Protein AF-A0A7D5ZP77-F1 (afdb_monomer_lite)

Radius of gyration: 15.84 Å; chains: 1; bounding box: 44×39×39 Å

pLDDT: mean 91.23, std 12.77, range [37.16, 98.38]

Secondary structure (DSSP, 8-state):
-------PPPEEEE-S-HHHHHHHHHHH-TTHHHHHHHHHHT--TT-EEEEETTTTEEEEEE-HHHHHT-GGGTGGGHHHHHHHHHHHHHHHHHTT--HHHHTT--SHHHHHHHHHTTSS--

Foldseek 3Di:
DDDDPPPFPKDWAFAAQVLLVLLQCLLPHHPVLVVLCCVQQVADPPWDWDADPVVRGITTIHGPCSAAVRVSCVHPCNNVCRHVSSVVSSVVVVVPDDPVSLVSRDDPSNVVSCCVVVNDPD

Sequence (122 aa):
MSELPKEATPHDLPLCPNRLVVAVDAVRGSGFALELLREHLRLRASAKLVFSEYADCYFLQLDDVDRYQNSRVGMLDAMSTMPFRSSEIFRQEISTWTPADIARVVDADGLKALAELGLVSP

Organism: Pseudomonas putida (NCBI:txid30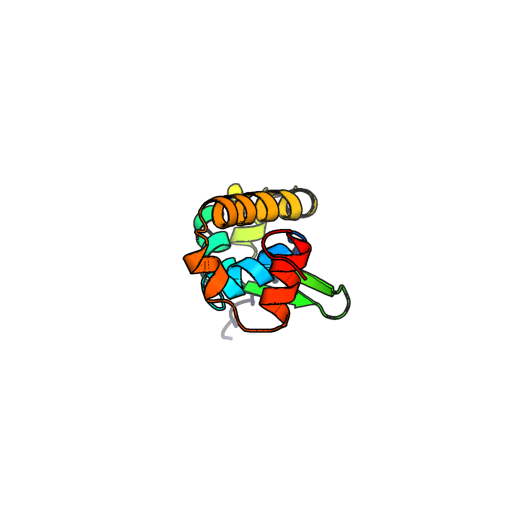3)

Structure (mmCIF, N/CA/C/O backbone):
data_AF-A0A7D5ZP77-F1
#
_entry.id   AF-A0A7D5ZP77-F1
#
loop_
_atom_site.group_PDB
_atom_site.id
_atom_site.type_symbol
_atom_site.label_atom_id
_atom_site.label_alt_id
_atom_site.label_comp_id
_atom_site.label_asym_id
_atom_site.label_entity_id
_atom_site.label_seq_id
_atom_site.pdbx_PDB_ins_code
_atom_site.Cartn_x
_atom_site.Cartn_y
_atom_site.Cartn_z
_atom_site.occupancy
_atom_site.B_iso_or_equiv
_atom_site.auth_seq_id
_atom_site.auth_comp_id
_atom_site.auth_asym_id
_atom_site.auth_atom_id
_atom_site.pdbx_PDB_model_num
ATOM 1 N N . MET A 1 1 ? 27.317 -29.359 -16.823 1.00 37.16 1 MET A N 1
ATOM 2 C CA . MET A 1 1 ? 27.308 -28.232 -15.872 1.00 37.16 1 MET A CA 1
ATOM 3 C C . MET A 1 1 ? 25.887 -27.712 -15.849 1.00 37.16 1 MET A C 1
ATOM 5 O O . MET A 1 1 ? 25.461 -27.172 -16.857 1.00 37.16 1 MET A O 1
ATOM 9 N N . SER A 1 2 ? 25.125 -28.000 -14.791 1.00 40.69 2 SER A N 1
ATOM 10 C CA . SER A 1 2 ? 23.798 -27.402 -14.625 1.00 40.69 2 SER A CA 1
ATOM 11 C C . SER A 1 2 ? 23.995 -25.920 -14.352 1.00 40.69 2 SER A C 1
ATOM 13 O O . SER A 1 2 ? 24.583 -25.563 -13.333 1.00 40.69 2 SER A O 1
ATOM 15 N N . GLU A 1 3 ? 23.553 -25.073 -15.274 1.00 43.94 3 GLU A N 1
ATOM 16 C CA . GLU A 1 3 ? 23.360 -23.658 -14.990 1.00 43.94 3 GLU A CA 1
ATOM 17 C C . GLU A 1 3 ? 22.296 -23.575 -13.893 1.00 43.94 3 GLU A C 1
ATOM 19 O O . GLU A 1 3 ? 21.131 -23.916 -14.103 1.00 43.94 3 GLU A O 1
ATOM 24 N N . LEU A 1 4 ? 22.720 -23.211 -12.682 1.00 45.00 4 LEU A N 1
ATOM 25 C CA . LEU A 1 4 ? 21.796 -22.782 -11.641 1.00 45.00 4 LEU A CA 1
ATOM 26 C C . LEU A 1 4 ? 20.984 -21.615 -12.222 1.00 45.00 4 LEU A C 1
ATOM 28 O O . LEU A 1 4 ? 21.578 -20.755 -12.883 1.00 45.00 4 LEU A O 1
ATOM 32 N N . PRO A 1 5 ? 19.654 -21.571 -12.027 1.00 46.94 5 PRO A N 1
ATOM 33 C CA . PRO A 1 5 ? 18.870 -20.438 -12.486 1.00 46.94 5 PRO A CA 1
ATOM 34 C C . PRO A 1 5 ? 19.475 -19.179 -11.867 1.00 46.94 5 PRO A C 1
ATOM 36 O O . PRO A 1 5 ? 19.596 -19.093 -10.647 1.00 46.94 5 PRO A O 1
ATOM 39 N N . LYS A 1 6 ? 19.909 -18.236 -12.714 1.00 50.53 6 LYS A N 1
ATOM 40 C CA . LYS A 1 6 ? 20.282 -16.886 -12.282 1.00 50.53 6 LYS A CA 1
ATOM 41 C C . LYS A 1 6 ? 19.119 -16.379 -11.436 1.00 50.53 6 LYS A C 1
ATOM 43 O O . LYS A 1 6 ? 18.040 -16.150 -11.984 1.00 50.53 6 LYS A O 1
ATOM 48 N N . GLU A 1 7 ? 19.311 -16.259 -10.125 1.00 52.62 7 GLU A N 1
ATOM 49 C CA . GLU A 1 7 ? 18.380 -15.509 -9.291 1.00 52.62 7 GLU A CA 1
ATOM 50 C C . GLU A 1 7 ? 18.262 -14.129 -9.937 1.00 52.62 7 GLU A C 1
ATOM 52 O O . GLU A 1 7 ? 19.260 -13.421 -10.103 1.00 52.62 7 GLU A O 1
ATOM 57 N N . ALA A 1 8 ? 17.063 -13.811 -10.433 1.00 58.44 8 ALA A N 1
ATOM 58 C CA . ALA A 1 8 ? 16.784 -12.505 -11.005 1.00 58.44 8 ALA A CA 1
ATOM 59 C C . ALA A 1 8 ? 17.188 -11.460 -9.965 1.00 58.44 8 ALA A C 1
ATOM 61 O O . ALA A 1 8 ? 16.855 -11.611 -8.788 1.00 58.44 8 ALA A O 1
ATOM 62 N N . THR A 1 9 ? 17.954 -10.450 -10.377 1.00 70.38 9 THR A N 1
ATOM 63 C CA . THR A 1 9 ? 18.434 -9.435 -9.436 1.00 70.38 9 THR A CA 1
ATOM 64 C C . THR A 1 9 ? 17.210 -8.720 -8.859 1.00 70.38 9 THR A C 1
ATOM 66 O O . THR A 1 9 ? 16.422 -8.188 -9.639 1.00 70.38 9 THR A O 1
ATOM 69 N N . PRO A 1 10 ? 16.985 -8.755 -7.534 1.00 83.31 10 PRO A N 1
ATOM 70 C CA . PRO A 1 10 ? 15.845 -8.077 -6.942 1.00 83.31 10 PRO A CA 1
ATOM 71 C C . PRO A 1 10 ? 16.038 -6.561 -7.032 1.00 83.31 10 PRO A C 1
ATOM 73 O O . PRO A 1 10 ? 17.111 -6.046 -6.715 1.00 83.31 10 PRO A O 1
ATOM 76 N N . HIS A 1 11 ? 14.993 -5.851 -7.451 1.00 91.50 11 HIS A N 1
ATOM 77 C CA . HIS A 1 11 ? 14.982 -4.393 -7.556 1.00 91.50 11 HIS A CA 1
ATOM 78 C C . HIS A 1 11 ? 14.018 -3.801 -6.548 1.00 91.50 11 HIS A C 1
ATOM 80 O O . HIS A 1 11 ? 12.812 -4.041 -6.630 1.00 91.50 11 HIS A O 1
ATOM 86 N N . ASP A 1 12 ? 14.549 -2.988 -5.645 1.00 94.00 12 ASP A N 1
ATOM 87 C CA . ASP A 1 12 ? 13.762 -2.352 -4.599 1.00 94.00 12 ASP A CA 1
ATOM 88 C C . ASP A 1 12 ? 13.210 -1.011 -5.091 1.00 94.00 12 ASP A C 1
ATOM 90 O O . ASP A 1 12 ? 13.953 -0.111 -5.492 1.00 94.00 12 ASP A O 1
ATOM 94 N N . LEU A 1 13 ? 11.886 -0.873 -5.059 1.00 94.81 13 LEU A N 1
ATOM 95 C CA . LEU A 1 13 ? 11.193 0.382 -5.325 1.00 94.81 13 LEU A CA 1
ATOM 96 C C . LEU A 1 13 ? 10.666 0.970 -4.014 1.00 94.81 13 LEU A C 1
ATOM 98 O O . LEU A 1 13 ? 9.986 0.256 -3.272 1.00 94.81 13 LEU A O 1
ATOM 102 N N . PRO A 1 14 ? 10.930 2.255 -3.721 1.00 94.88 14 PRO A N 1
ATOM 103 C CA . PRO A 1 14 ? 10.401 2.881 -2.519 1.00 94.88 14 PRO A CA 1
ATOM 104 C C . PRO A 1 14 ? 8.873 2.948 -2.588 1.00 94.88 14 PRO A C 1
ATOM 106 O O . PRO A 1 14 ? 8.294 3.243 -3.640 1.00 94.88 14 PRO A O 1
ATOM 109 N N . LEU A 1 15 ? 8.220 2.693 -1.459 1.00 96.38 15 LEU A N 1
ATOM 110 C CA . LEU A 1 15 ? 6.775 2.835 -1.319 1.00 96.38 15 LEU A CA 1
ATOM 111 C C . LEU A 1 15 ? 6.403 4.130 -0.594 1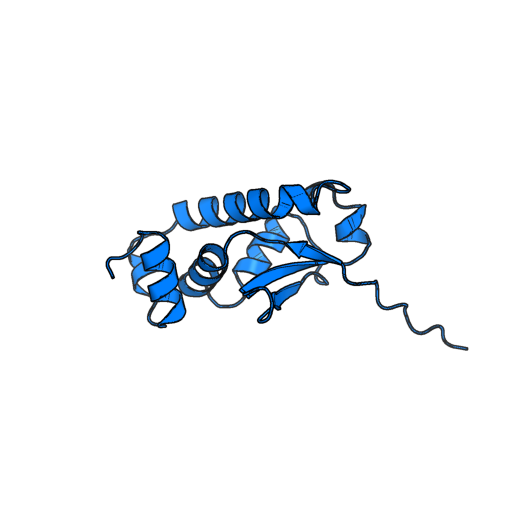.00 96.38 15 LEU A C 1
ATOM 113 O O . LEU A 1 15 ? 7.239 4.950 -0.214 1.00 96.38 15 LEU A O 1
ATOM 117 N N . CYS A 1 16 ? 5.099 4.335 -0.460 1.00 94.81 16 CYS A N 1
ATOM 118 C CA . CYS A 1 16 ? 4.512 5.373 0.364 1.00 94.81 16 CYS A CA 1
ATOM 119 C C . CYS A 1 16 ? 4.898 5.232 1.855 1.00 94.81 16 CYS A C 1
ATOM 121 O O . CYS A 1 16 ? 5.387 4.180 2.270 1.00 94.81 16 CYS A O 1
ATOM 123 N N . PRO A 1 17 ? 4.610 6.245 2.698 1.00 95.06 17 PRO A N 1
ATOM 124 C CA . PRO A 1 17 ? 4.872 6.171 4.135 1.00 95.06 17 PRO A CA 1
ATOM 125 C C . PRO A 1 17 ? 4.280 4.921 4.803 1.00 95.06 17 PRO A C 1
ATOM 127 O O . PRO A 1 17 ? 3.135 4.551 4.525 1.00 95.06 17 PRO A O 1
ATOM 130 N N . ASN A 1 18 ? 5.029 4.335 5.743 1.00 95.88 18 ASN A N 1
ATOM 131 C CA . ASN A 1 18 ? 4.725 3.039 6.369 1.00 95.88 18 ASN A CA 1
ATOM 132 C C . ASN A 1 18 ? 3.321 2.946 6.947 1.00 95.88 18 ASN A C 1
ATOM 134 O O . ASN A 1 18 ? 2.683 1.911 6.805 1.00 95.88 18 ASN A O 1
ATOM 138 N N . ARG A 1 19 ? 2.813 4.029 7.545 1.00 96.12 19 ARG A N 1
ATOM 139 C CA . ARG A 1 19 ? 1.476 4.059 8.152 1.00 96.12 19 ARG A CA 1
ATOM 140 C C . ARG A 1 19 ? 0.359 3.610 7.210 1.00 96.12 19 ARG A C 1
ATOM 142 O O . ARG A 1 19 ? -0.609 3.032 7.677 1.00 96.12 19 ARG A O 1
ATOM 149 N N . LEU A 1 20 ? 0.484 3.836 5.898 1.00 97.75 20 LEU A N 1
ATOM 150 C CA . LEU A 1 20 ? -0.509 3.355 4.931 1.00 97.75 20 LEU A CA 1
ATOM 151 C C . LEU A 1 20 ? -0.446 1.831 4.785 1.00 97.75 20 LEU A C 1
ATOM 153 O O . LEU A 1 20 ? -1.480 1.177 4.830 1.00 97.75 20 LEU A O 1
ATOM 157 N N . VAL A 1 21 ? 0.761 1.277 4.666 1.00 97.62 21 VAL A N 1
ATOM 158 C CA . VAL A 1 21 ? 0.997 -0.171 4.578 1.00 97.62 21 VAL A CA 1
ATOM 159 C C . VAL A 1 21 ? 0.541 -0.865 5.865 1.00 97.62 21 VAL A C 1
ATOM 161 O O . VAL A 1 21 ? -0.243 -1.807 5.813 1.00 97.62 21 VAL A O 1
ATOM 164 N N . VAL A 1 22 ? 0.979 -0.352 7.019 1.00 97.50 22 VAL A N 1
ATOM 165 C CA . VAL A 1 22 ? 0.670 -0.906 8.345 1.00 97.50 22 VAL A CA 1
ATOM 166 C C . VAL A 1 22 ? -0.828 -0.848 8.633 1.00 97.50 22 VAL A C 1
ATOM 168 O O . VAL A 1 22 ? -1.393 -1.847 9.061 1.00 97.50 22 VAL A O 1
ATOM 171 N N . ALA A 1 23 ? -1.496 0.278 8.359 1.00 97.50 23 ALA A N 1
ATOM 172 C CA . ALA A 1 23 ? -2.938 0.379 8.574 1.00 97.50 23 ALA A CA 1
ATOM 173 C C . ALA A 1 23 ? -3.718 -0.615 7.701 1.00 97.50 23 ALA A C 1
ATOM 175 O O . ALA A 1 23 ? -4.679 -1.218 8.172 1.00 97.50 23 ALA A O 1
ATOM 176 N N . VAL A 1 24 ? -3.313 -0.791 6.438 1.00 97.94 24 VAL A N 1
ATOM 177 C CA . VAL A 1 24 ? -3.975 -1.724 5.517 1.00 97.94 24 VAL A CA 1
ATOM 178 C C . VAL A 1 24 ? -3.841 -3.164 6.000 1.00 97.94 24 VAL A C 1
ATOM 180 O O . VAL A 1 24 ? -4.853 -3.860 6.093 1.00 97.94 24 VAL A O 1
ATOM 183 N N . ASP A 1 25 ? -2.635 -3.587 6.373 1.00 97.50 25 ASP A N 1
ATOM 184 C CA . ASP A 1 25 ? -2.412 -4.927 6.922 1.00 97.50 25 ASP A CA 1
ATOM 185 C C . ASP A 1 25 ? -3.133 -5.129 8.263 1.00 97.50 25 ASP A C 1
ATOM 187 O O . ASP A 1 25 ? -3.678 -6.203 8.512 1.00 97.50 25 ASP A O 1
ATOM 191 N N . ALA A 1 26 ? -3.208 -4.103 9.112 1.00 97.38 26 ALA A N 1
ATOM 192 C CA . ALA A 1 26 ? -3.923 -4.191 10.381 1.00 97.38 26 ALA A CA 1
ATOM 193 C C . ALA A 1 26 ? -5.437 -4.391 10.182 1.00 97.38 26 ALA A C 1
ATOM 195 O O . ALA A 1 26 ? -6.047 -5.229 10.845 1.00 97.38 26 ALA A O 1
ATOM 196 N N . VAL A 1 27 ? -6.054 -3.654 9.250 1.00 97.69 27 VAL A N 1
ATOM 197 C CA . VAL A 1 27 ? -7.509 -3.712 9.015 1.00 97.69 27 VAL A CA 1
ATOM 198 C C . VAL A 1 27 ? -7.924 -4.938 8.199 1.00 97.69 27 VAL A C 1
ATOM 200 O O . VAL A 1 27 ? -8.975 -5.530 8.464 1.00 97.69 27 VAL A O 1
ATOM 203 N N . ARG A 1 28 ? -7.140 -5.322 7.185 1.00 97.31 28 ARG A N 1
ATOM 204 C CA . ARG A 1 28 ? -7.502 -6.400 6.244 1.00 97.31 28 ARG A CA 1
ATOM 205 C C . ARG A 1 28 ? -6.837 -7.739 6.536 1.00 97.31 28 ARG A C 1
ATOM 207 O O . ARG A 1 28 ? -7.326 -8.763 6.064 1.00 97.31 28 ARG A O 1
ATOM 214 N N . GLY A 1 29 ? -5.789 -7.743 7.348 1.00 96.25 29 GLY A N 1
ATOM 215 C CA . GLY A 1 29 ? -4.990 -8.918 7.662 1.00 96.25 29 GLY A CA 1
ATOM 216 C C . GLY A 1 29 ? -3.582 -8.826 7.079 1.00 96.25 29 GLY A C 1
ATOM 217 O O . GLY A 1 29 ? -3.338 -8.183 6.059 1.00 96.25 29 GLY A O 1
ATOM 218 N N . SER A 1 30 ? -2.646 -9.495 7.752 1.00 95.06 30 SER A N 1
ATOM 219 C CA . SER A 1 30 ? -1.227 -9.479 7.394 1.00 95.06 30 SER A CA 1
ATOM 220 C C . SER A 1 30 ? -0.992 -9.931 5.950 1.00 95.06 30 SER A C 1
ATOM 222 O O . SER A 1 30 ? -1.496 -10.973 5.530 1.00 95.06 30 SER A O 1
ATOM 224 N N . GLY A 1 31 ? -0.196 -9.158 5.206 1.00 95.94 31 GLY A N 1
ATOM 225 C CA . GLY A 1 31 ? 0.158 -9.442 3.816 1.00 95.94 31 GLY A CA 1
ATOM 226 C C . GLY A 1 31 ? -0.822 -8.888 2.780 1.00 95.94 31 GLY A C 1
ATOM 227 O O . GLY A 1 31 ? -0.487 -8.877 1.591 1.00 95.94 31 GLY A O 1
ATOM 228 N N . PHE A 1 32 ? -1.981 -8.370 3.198 1.00 97.88 32 PHE A N 1
ATOM 229 C CA . PHE A 1 32 ? -2.977 -7.813 2.286 1.00 97.88 32 PHE A CA 1
ATOM 230 C C . PHE A 1 32 ? -2.429 -6.627 1.480 1.00 97.88 32 PHE A C 1
ATOM 232 O O . PHE A 1 32 ? -2.731 -6.487 0.297 1.00 97.88 32 PHE A O 1
ATOM 239 N N . ALA A 1 33 ? -1.558 -5.799 2.063 1.00 98.06 33 ALA A N 1
ATOM 240 C CA . ALA A 1 33 ? -0.926 -4.690 1.358 1.00 98.06 33 ALA A CA 1
ATOM 241 C C . ALA A 1 33 ? -0.137 -5.165 0.122 1.00 98.06 33 ALA A C 1
ATOM 243 O O . ALA A 1 33 ? -0.205 -4.539 -0.939 1.00 98.06 33 ALA A O 1
ATOM 244 N N . LEU A 1 34 ? 0.575 -6.295 0.220 1.00 98.31 34 LEU A N 1
ATOM 245 C CA . LEU A 1 34 ? 1.275 -6.887 -0.922 1.00 98.31 34 LEU A CA 1
ATOM 246 C C . LEU A 1 34 ? 0.295 -7.480 -1.941 1.00 98.31 34 LEU A C 1
ATOM 248 O O . LEU A 1 34 ? 0.521 -7.346 -3.144 1.00 98.31 34 LEU A O 1
ATOM 252 N N . GLU A 1 35 ? -0.776 -8.131 -1.489 1.00 98.25 35 GLU A N 1
ATOM 253 C CA . GLU A 1 35 ? -1.817 -8.672 -2.373 1.00 98.25 35 GLU A CA 1
ATOM 254 C C . GLU A 1 35 ? -2.481 -7.568 -3.198 1.00 98.25 35 GLU A C 1
ATOM 256 O O . GLU A 1 35 ? -2.578 -7.683 -4.422 1.00 98.25 35 GLU A O 1
ATOM 261 N N . LEU A 1 36 ? -2.820 -6.451 -2.557 1.00 97.94 36 LEU A N 1
ATOM 262 C CA . LEU A 1 36 ? -3.411 -5.293 -3.211 1.00 97.94 36 LEU A CA 1
ATOM 263 C C . LEU A 1 36 ? -2.460 -4.680 -4.252 1.00 97.94 36 LEU A C 1
ATOM 265 O O . LEU A 1 36 ? -2.862 -4.401 -5.386 1.00 97.94 36 LEU A O 1
ATOM 269 N N . LEU A 1 37 ? -1.173 -4.524 -3.913 1.00 98.06 37 LEU A N 1
ATOM 270 C CA . LEU A 1 37 ? -0.159 -4.069 -4.871 1.00 98.06 37 LEU A CA 1
ATOM 271 C C . LEU A 1 37 ? -0.024 -5.037 -6.053 1.00 98.06 37 LEU A C 1
ATOM 273 O O . LEU A 1 37 ? 0.029 -4.593 -7.202 1.00 98.06 37 LEU A O 1
ATOM 277 N N . ARG A 1 38 ? -0.004 -6.353 -5.798 1.00 97.94 38 ARG A N 1
ATOM 278 C CA . ARG A 1 38 ? 0.053 -7.381 -6.848 1.00 97.94 38 ARG A CA 1
ATOM 279 C C . ARG A 1 38 ? -1.142 -7.290 -7.785 1.00 97.94 38 ARG A C 1
ATOM 281 O O . ARG A 1 38 ? -0.954 -7.347 -9.000 1.00 97.94 38 ARG A O 1
ATOM 288 N N . GLU A 1 39 ? -2.345 -7.108 -7.255 1.00 97.44 39 GLU A N 1
ATOM 289 C CA .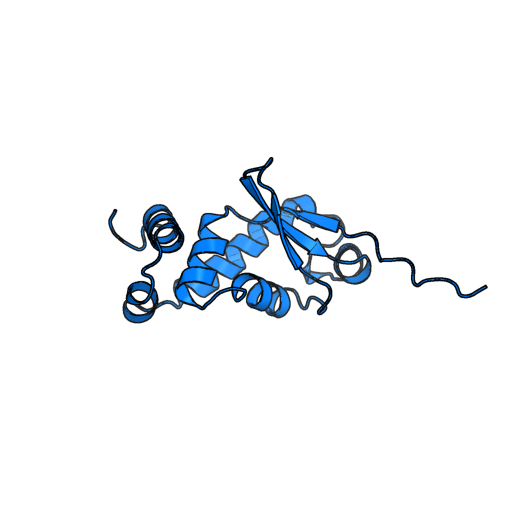 GLU A 1 39 ? -3.555 -6.998 -8.064 1.00 97.44 39 GLU A CA 1
ATOM 290 C C . GLU A 1 39 ? -3.541 -5.742 -8.946 1.00 97.44 39 GLU A C 1
ATOM 292 O O . GLU A 1 39 ? -3.684 -5.836 -10.173 1.00 97.44 39 GLU A O 1
ATOM 297 N N . HIS A 1 40 ? -3.314 -4.573 -8.344 1.00 97.06 40 HIS A N 1
ATOM 298 C CA . HIS A 1 40 ? -3.370 -3.291 -9.046 1.00 97.06 40 HIS A CA 1
ATOM 299 C C . HIS A 1 40 ? -2.249 -3.151 -10.081 1.00 97.06 40 HIS A C 1
ATOM 301 O O . HIS A 1 40 ? -2.490 -2.739 -11.225 1.00 97.06 40 HIS A O 1
ATOM 307 N N . LEU A 1 41 ? -1.028 -3.543 -9.714 1.00 96.50 41 LEU A N 1
ATOM 308 C CA . LEU A 1 41 ? 0.148 -3.433 -10.576 1.00 96.50 41 LEU A CA 1
ATOM 309 C C . LEU A 1 41 ? 0.346 -4.666 -11.473 1.00 96.50 41 LEU A C 1
ATOM 311 O O . LEU A 1 41 ? 1.225 -4.647 -12.328 1.00 96.50 41 LEU A O 1
ATOM 315 N N . ARG A 1 42 ? -0.500 -5.703 -11.350 1.00 96.62 42 ARG A N 1
ATOM 316 C CA . ARG A 1 42 ? -0.389 -6.987 -12.076 1.00 96.62 42 ARG A CA 1
ATOM 317 C C . ARG A 1 42 ? 0.986 -7.634 -11.907 1.00 96.62 42 ARG A C 1
ATOM 319 O O . ARG A 1 42 ? 1.571 -8.108 -12.877 1.00 96.62 42 ARG A O 1
ATOM 326 N N . LEU A 1 43 ? 1.489 -7.615 -10.678 1.00 96.38 43 LEU A N 1
ATOM 327 C CA . LEU A 1 43 ? 2.802 -8.165 -10.357 1.00 96.38 43 LEU A CA 1
ATOM 328 C C . LEU A 1 43 ? 2.761 -9.687 -10.340 1.00 96.38 43 LEU A C 1
ATOM 330 O O . LEU A 1 43 ? 1.732 -10.316 -10.071 1.00 96.38 43 LEU A O 1
ATOM 334 N N . ARG A 1 44 ? 3.921 -10.281 -10.570 1.00 94.69 44 ARG A N 1
ATOM 335 C CA . ARG A 1 44 ? 4.131 -11.719 -10.481 1.00 94.69 44 ARG A CA 1
ATOM 336 C C . ARG A 1 44 ? 4.235 -12.156 -9.020 1.00 94.69 44 ARG A C 1
ATOM 338 O O . ARG A 1 44 ? 4.467 -11.366 -8.104 1.00 94.69 44 ARG A O 1
ATOM 345 N N . ALA A 1 45 ? 4.110 -13.464 -8.800 1.00 94.56 45 ALA A N 1
ATOM 346 C CA . ALA A 1 45 ? 4.225 -14.068 -7.470 1.00 94.56 45 ALA A CA 1
ATOM 347 C C . ALA A 1 45 ? 5.607 -13.862 -6.813 1.00 94.56 45 ALA A C 1
ATOM 349 O O . ALA A 1 45 ? 5.732 -13.993 -5.599 1.00 94.56 45 ALA A O 1
ATOM 350 N N . SER A 1 46 ? 6.631 -13.529 -7.604 1.00 94.50 46 SER A N 1
ATOM 351 C CA . SER A 1 46 ? 7.986 -13.195 -7.151 1.00 94.50 46 SER A CA 1
ATOM 352 C C . SER A 1 46 ? 8.067 -11.873 -6.381 1.00 94.50 46 SER A C 1
ATOM 354 O O . SER A 1 46 ? 9.009 -11.709 -5.608 1.00 94.50 46 SER A O 1
ATOM 356 N N . ALA A 1 47 ? 7.104 -10.956 -6.548 1.00 96.44 47 ALA A N 1
ATOM 357 C CA . ALA A 1 47 ? 7.111 -9.661 -5.872 1.00 96.44 47 ALA A CA 1
ATOM 358 C C . ALA A 1 47 ? 7.021 -9.811 -4.347 1.00 96.44 47 ALA A C 1
ATOM 360 O O . ALA A 1 47 ? 6.219 -10.607 -3.851 1.00 96.44 47 ALA A O 1
ATOM 361 N N . LYS A 1 48 ? 7.801 -9.022 -3.604 1.00 97.06 48 LYS A N 1
ATOM 362 C CA . LYS A 1 48 ? 7.833 -9.038 -2.133 1.00 97.06 48 LYS A CA 1
ATOM 363 C C . LYS A 1 48 ? 7.711 -7.633 -1.565 1.00 97.06 48 LYS A C 1
ATOM 365 O O . LYS A 1 48 ? 8.134 -6.664 -2.186 1.00 97.06 48 LYS A O 1
ATOM 370 N N . LEU A 1 49 ? 7.175 -7.552 -0.355 1.00 96.81 49 LEU A N 1
ATOM 371 C CA . LEU A 1 49 ? 7.182 -6.348 0.460 1.00 96.81 49 LEU A CA 1
ATOM 372 C C . LEU A 1 49 ? 8.269 -6.513 1.527 1.00 96.81 49 LEU A C 1
ATOM 374 O O . LEU A 1 49 ? 8.236 -7.483 2.282 1.00 96.81 49 LEU A O 1
ATOM 378 N N . VAL A 1 50 ? 9.251 -5.614 1.549 1.00 95.81 50 VAL A N 1
ATOM 379 C CA . VAL A 1 50 ? 10.429 -5.714 2.423 1.00 95.81 50 VAL A CA 1
ATOM 380 C C . VAL A 1 50 ? 10.536 -4.451 3.263 1.00 95.81 50 VAL A C 1
ATOM 382 O O . VAL A 1 50 ? 10.538 -3.350 2.721 1.00 95.81 50 VAL A O 1
ATOM 385 N N . PHE A 1 51 ? 10.625 -4.601 4.581 1.00 94.50 51 PHE A N 1
ATOM 386 C CA . PHE A 1 51 ? 10.893 -3.488 5.485 1.00 94.50 51 PHE A CA 1
ATOM 387 C C . PHE A 1 51 ? 12.401 -3.296 5.662 1.00 94.50 51 PHE A C 1
ATOM 389 O O . PHE A 1 51 ? 13.126 -4.264 5.894 1.00 94.50 51 PHE A O 1
ATOM 396 N N . SER A 1 52 ? 12.871 -2.054 5.570 1.00 92.31 52 SER A N 1
ATOM 397 C CA . SER A 1 52 ? 14.247 -1.678 5.890 1.00 92.31 52 SER A CA 1
ATOM 398 C C . SER A 1 52 ? 14.278 -0.925 7.213 1.00 92.31 52 SER A C 1
ATOM 400 O O . SER A 1 52 ? 13.854 0.227 7.270 1.00 92.31 52 SER A O 1
ATOM 402 N N . GLU A 1 53 ? 14.834 -1.543 8.258 1.00 91.00 53 GLU A N 1
ATOM 403 C CA . GLU A 1 53 ? 15.026 -0.888 9.563 1.00 91.00 53 GLU A CA 1
ATOM 404 C C . GLU A 1 53 ? 15.962 0.325 9.466 1.00 91.00 53 GLU A C 1
ATOM 406 O O . GLU A 1 53 ? 15.775 1.316 10.162 1.00 91.00 53 GLU A O 1
ATOM 411 N N . TYR A 1 54 ? 16.957 0.272 8.573 1.00 90.00 54 TYR A N 1
ATOM 412 C CA . TYR A 1 54 ? 17.912 1.365 8.381 1.00 90.00 54 TYR A CA 1
ATOM 413 C C . TYR A 1 54 ? 17.252 2.624 7.806 1.00 90.00 54 TYR A C 1
ATOM 415 O O . TYR A 1 54 ? 17.580 3.737 8.211 1.00 90.00 54 TYR A O 1
ATOM 423 N N . ALA A 1 55 ? 16.345 2.447 6.843 1.00 87.25 55 ALA A N 1
ATOM 424 C CA . ALA A 1 55 ? 15.644 3.551 6.192 1.00 87.25 55 ALA A CA 1
ATOM 425 C C . ALA A 1 55 ? 14.288 3.871 6.844 1.00 87.25 55 ALA A C 1
ATOM 427 O O . ALA A 1 55 ? 13.642 4.834 6.433 1.00 87.25 55 ALA A O 1
ATOM 428 N N . ASP A 1 56 ? 13.865 3.057 7.818 1.00 90.81 56 ASP A N 1
ATOM 429 C CA . ASP A 1 56 ? 12.528 3.050 8.412 1.00 90.81 56 ASP A CA 1
ATOM 430 C C . ASP A 1 56 ? 11.435 3.132 7.335 1.00 90.81 56 ASP A C 1
ATOM 432 O O . ASP A 1 56 ? 10.545 3.985 7.372 1.00 90.81 56 ASP A O 1
ATOM 436 N N . CYS A 1 57 ? 11.531 2.286 6.300 1.00 93.00 57 CYS A N 1
ATOM 437 C CA . CYS A 1 57 ? 10.544 2.273 5.225 1.00 93.00 57 CYS A CA 1
ATOM 438 C C . CYS A 1 57 ? 10.361 0.929 4.518 1.00 93.00 57 CYS A C 1
ATOM 440 O O . CYS A 1 57 ? 11.253 0.077 4.492 1.00 93.00 57 CYS A O 1
AT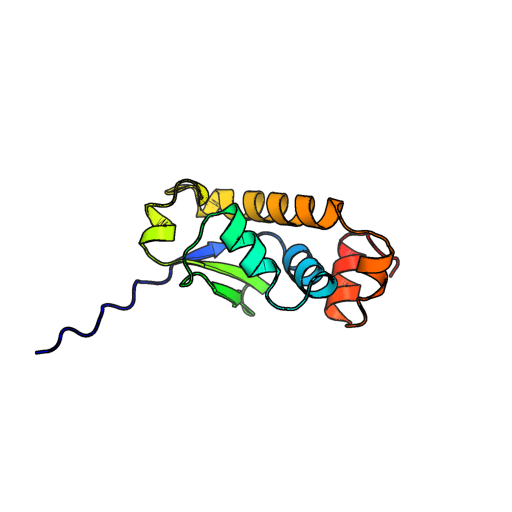OM 442 N N . TYR A 1 58 ? 9.175 0.749 3.932 1.00 95.94 58 TYR A N 1
ATOM 443 C CA . TYR A 1 58 ? 8.871 -0.390 3.072 1.00 95.94 58 TYR A CA 1
ATOM 444 C C . TYR A 1 58 ? 9.322 -0.169 1.623 1.00 95.94 58 TYR A C 1
ATOM 446 O O . TYR A 1 58 ? 9.115 0.893 1.030 1.00 95.94 58 TYR A O 1
ATOM 454 N N . PHE A 1 59 ? 9.851 -1.235 1.030 1.00 96.56 59 PHE A N 1
ATOM 455 C CA . PHE A 1 59 ? 10.177 -1.349 -0.384 1.00 96.56 59 PHE A CA 1
ATOM 456 C C . PHE A 1 59 ? 9.353 -2.456 -1.037 1.00 96.56 59 PHE A C 1
ATOM 458 O O . PHE A 1 59 ? 9.119 -3.518 -0.453 1.00 96.56 59 PHE A O 1
ATOM 465 N N . LEU A 1 60 ? 8.943 -2.216 -2.280 1.00 97.25 60 LEU A N 1
ATOM 466 C CA . LEU A 1 60 ? 8.420 -3.243 -3.168 1.00 97.25 60 LEU A CA 1
ATOM 467 C C . LEU A 1 60 ? 9.583 -3.825 -3.968 1.00 97.25 60 LEU A C 1
ATOM 469 O O . LEU A 1 60 ? 10.137 -3.155 -4.837 1.00 97.25 60 LEU A O 1
ATOM 473 N N . GLN A 1 61 ? 9.933 -5.068 -3.671 1.00 96.69 61 GLN A N 1
ATOM 474 C CA . GLN A 1 61 ? 11.003 -5.792 -4.337 1.00 96.69 61 GLN A CA 1
ATOM 475 C C . GLN A 1 61 ? 10.446 -6.578 -5.527 1.00 96.69 61 GLN A C 1
ATOM 477 O O . GLN A 1 61 ? 9.537 -7.398 -5.363 1.00 96.69 61 GLN A O 1
ATOM 482 N N . LEU A 1 62 ? 10.996 -6.333 -6.716 1.00 95.62 62 LEU A N 1
ATOM 483 C CA . LEU A 1 62 ? 10.535 -6.892 -7.990 1.00 95.62 62 LEU A CA 1
ATOM 484 C C . LEU A 1 62 ? 11.651 -7.639 -8.725 1.00 95.62 62 LEU A C 1
ATOM 486 O O . LEU A 1 62 ? 12.828 -7.327 -8.557 1.00 95.62 62 LEU A O 1
ATOM 490 N N . ASP A 1 63 ? 11.276 -8.592 -9.580 1.00 93.56 63 ASP A N 1
ATOM 491 C CA . ASP A 1 63 ? 12.200 -9.182 -10.555 1.00 93.56 63 ASP A CA 1
ATOM 492 C C . ASP A 1 63 ? 12.383 -8.279 -11.790 1.00 93.56 63 ASP A C 1
ATOM 494 O O . ASP A 1 63 ? 11.681 -7.280 -11.963 1.00 93.56 63 ASP A O 1
ATOM 498 N N . ASP A 1 64 ? 13.321 -8.634 -12.674 1.00 91.38 64 ASP A N 1
ATOM 499 C CA . ASP A 1 64 ? 13.622 -7.862 -13.889 1.00 91.38 64 ASP A CA 1
ATOM 500 C C . ASP A 1 64 ? 12.399 -7.658 -14.802 1.00 91.38 64 ASP A C 1
ATOM 502 O O . ASP A 1 64 ? 12.283 -6.632 -15.479 1.00 91.38 64 ASP A O 1
ATOM 506 N N . VAL A 1 65 ? 11.474 -8.624 -14.840 1.00 91.44 65 VAL A N 1
ATOM 507 C CA . VAL A 1 65 ? 10.296 -8.554 -15.712 1.00 91.44 65 VAL A CA 1
AT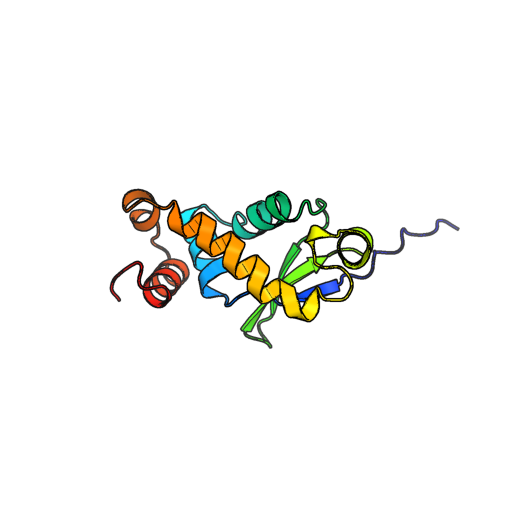OM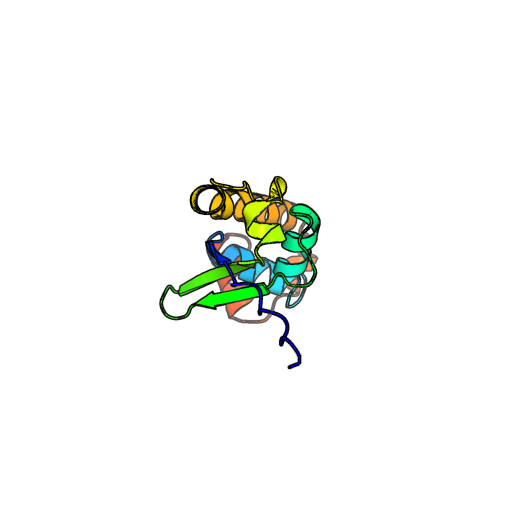 508 C C . VAL A 1 65 ? 9.328 -7.510 -15.174 1.00 91.44 65 VAL A C 1
ATOM 510 O O . VAL A 1 65 ? 8.943 -6.600 -15.911 1.00 91.44 65 VAL A O 1
ATOM 513 N N . ASP A 1 66 ? 8.986 -7.573 -13.889 1.00 93.56 66 ASP A N 1
ATOM 514 C CA . ASP A 1 66 ? 8.129 -6.557 -13.277 1.00 93.56 66 ASP A CA 1
ATOM 515 C C . ASP A 1 66 ? 8.813 -5.185 -13.203 1.00 93.56 66 ASP A C 1
ATOM 517 O O . ASP A 1 66 ? 8.165 -4.156 -13.389 1.00 93.56 66 ASP A O 1
ATOM 521 N N . ARG A 1 67 ? 10.134 -5.133 -13.006 1.00 93.25 67 ARG A N 1
ATOM 522 C CA . ARG A 1 67 ? 10.862 -3.864 -12.917 1.00 93.25 67 ARG A CA 1
ATOM 523 C C . ARG A 1 67 ? 10.929 -3.118 -14.248 1.00 93.25 67 ARG A C 1
ATOM 525 O O . ARG A 1 67 ? 10.796 -1.890 -14.249 1.00 93.25 67 ARG A O 1
ATOM 532 N N . TYR A 1 68 ? 11.191 -3.818 -15.351 1.00 90.50 68 TYR A N 1
ATOM 533 C CA . TYR A 1 68 ? 11.539 -3.176 -16.625 1.00 90.50 68 TYR A CA 1
ATOM 534 C C . TYR A 1 68 ? 10.509 -3.375 -17.738 1.00 90.50 68 TYR A C 1
ATOM 536 O O . TYR A 1 68 ? 10.498 -2.587 -18.682 1.00 90.50 68 TYR A O 1
ATOM 544 N N . GLN A 1 69 ? 9.640 -4.384 -17.643 1.00 90.44 69 GLN A N 1
ATOM 545 C CA . GLN A 1 69 ? 8.666 -4.705 -18.695 1.00 90.44 69 GLN A CA 1
ATOM 546 C C . GLN A 1 69 ? 7.218 -4.410 -18.282 1.00 90.44 69 GLN A C 1
ATOM 548 O O . GLN A 1 69 ? 6.349 -4.280 -19.144 1.00 90.44 69 GLN A O 1
ATOM 553 N N . ASN A 1 70 ? 6.937 -4.255 -16.984 1.00 92.12 70 ASN A N 1
ATOM 554 C CA . ASN A 1 70 ? 5.596 -3.940 -16.503 1.00 92.12 70 ASN A CA 1
ATOM 555 C C . ASN A 1 70 ? 5.322 -2.426 -16.548 1.00 92.12 70 ASN A C 1
ATOM 557 O O . ASN A 1 70 ? 5.800 -1.640 -15.726 1.00 92.12 70 ASN A O 1
ATOM 561 N N . SER A 1 71 ? 4.486 -2.004 -17.497 1.00 91.81 71 SER A N 1
ATOM 562 C CA . SER A 1 71 ? 4.095 -0.598 -17.661 1.00 91.81 71 SER A CA 1
ATOM 563 C C . SER A 1 71 ? 3.320 -0.030 -16.466 1.00 91.81 71 SER A C 1
ATOM 565 O O . SER A 1 71 ? 3.340 1.181 -16.236 1.00 91.81 71 SER A O 1
ATOM 567 N N . ARG A 1 72 ? 2.678 -0.878 -15.649 1.00 92.44 72 ARG A N 1
ATOM 568 C CA . ARG A 1 72 ? 1.952 -0.442 -14.444 1.00 92.44 72 ARG A CA 1
ATOM 569 C C . ARG A 1 72 ? 2.885 -0.040 -13.307 1.00 92.44 72 ARG A C 1
ATOM 571 O O . ARG A 1 72 ? 2.492 0.773 -12.474 1.00 92.44 72 ARG A O 1
ATOM 578 N N . VAL A 1 73 ? 4.117 -0.542 -13.313 1.00 91.06 73 VAL A N 1
ATOM 579 C CA . VAL A 1 73 ? 5.167 -0.185 -12.350 1.00 91.06 73 VAL A CA 1
ATOM 580 C C . VAL A 1 73 ? 5.821 1.165 -12.692 1.00 91.06 73 VAL A C 1
ATOM 582 O O . VAL A 1 73 ? 6.491 1.755 -11.853 1.00 91.06 73 VAL A O 1
ATOM 585 N N . GLY A 1 74 ? 5.573 1.710 -13.891 1.00 83.62 74 GLY A N 1
ATOM 586 C CA . GLY A 1 74 ? 6.126 2.996 -14.339 1.00 83.62 74 GLY A CA 1
ATOM 587 C C . GLY A 1 74 ? 7.450 2.883 -15.102 1.00 83.62 74 GLY A C 1
ATOM 588 O O . GLY A 1 74 ? 8.018 3.902 -15.478 1.00 83.62 74 GLY A O 1
ATOM 589 N N . MET A 1 75 ? 7.930 1.660 -15.370 1.00 84.12 75 MET A N 1
ATOM 590 C CA . MET A 1 75 ? 9.160 1.386 -16.129 1.00 84.12 75 MET A CA 1
ATOM 591 C C . MET A 1 75 ? 10.351 2.219 -15.618 1.00 84.12 75 MET A C 1
ATOM 593 O O . MET A 1 75 ? 10.762 2.056 -14.472 1.00 84.12 75 MET A O 1
ATOM 597 N N . LEU A 1 76 ? 10.932 3.111 -16.425 1.00 86.25 76 LEU A N 1
ATOM 598 C CA . LEU A 1 76 ? 12.116 3.889 -16.040 1.00 86.25 76 LEU A CA 1
ATOM 599 C C . LEU A 1 76 ? 11.845 4.838 -14.863 1.00 86.25 76 LEU A C 1
ATOM 601 O O . LEU A 1 76 ? 12.700 4.975 -13.989 1.00 86.25 76 LEU A O 1
ATOM 605 N N . ASP A 1 77 ? 10.631 5.382 -14.769 1.00 89.25 77 ASP A N 1
ATOM 606 C CA . ASP A 1 77 ? 10.249 6.365 -13.750 1.00 89.25 77 ASP A CA 1
ATOM 607 C C . ASP A 1 77 ? 9.781 5.726 -12.435 1.00 89.25 77 ASP A C 1
ATOM 609 O O . ASP A 1 77 ? 9.389 6.433 -11.500 1.00 89.25 77 ASP A O 1
ATOM 613 N N . ALA A 1 78 ? 9.817 4.392 -12.339 1.00 90.25 78 ALA A N 1
ATOM 614 C CA . ALA A 1 78 ? 9.292 3.632 -11.206 1.00 90.25 78 ALA A CA 1
ATOM 615 C C . ALA A 1 78 ? 9.823 4.132 -9.851 1.00 90.25 78 ALA A C 1
ATOM 617 O O . ALA A 1 78 ? 9.044 4.316 -8.922 1.00 90.25 78 ALA A O 1
ATOM 618 N N . MET A 1 79 ? 11.119 4.455 -9.753 1.00 91.50 79 MET A N 1
ATOM 619 C CA . MET A 1 79 ? 11.731 4.963 -8.512 1.00 91.50 79 MET A CA 1
ATOM 620 C C . MET A 1 79 ? 11.090 6.260 -8.006 1.00 91.50 79 MET A C 1
ATOM 622 O O . MET A 1 79 ? 10.973 6.462 -6.802 1.00 91.50 79 MET A O 1
ATOM 626 N N . SER A 1 80 ? 10.681 7.140 -8.922 1.00 92.00 80 SER A N 1
ATOM 627 C CA . SER A 1 80 ? 10.100 8.444 -8.582 1.00 92.00 80 SER A CA 1
ATOM 628 C C . SER A 1 80 ? 8.580 8.397 -8.431 1.00 92.00 80 SER A C 1
ATOM 630 O O . SER A 1 80 ? 8.008 9.200 -7.701 1.00 92.00 80 SER A O 1
ATOM 632 N N . THR A 1 81 ? 7.917 7.451 -9.099 1.00 93.44 81 THR A N 1
ATOM 633 C CA . THR A 1 81 ? 6.450 7.394 -9.179 1.00 93.44 81 THR A CA 1
ATOM 634 C C . THR A 1 81 ? 5.825 6.390 -8.214 1.00 93.44 81 THR A C 1
ATOM 636 O O . THR A 1 81 ? 4.687 6.592 -7.788 1.00 93.44 81 THR A O 1
ATOM 639 N N . MET A 1 82 ? 6.546 5.330 -7.830 1.00 95.75 82 MET A N 1
ATOM 640 C CA . MET A 1 82 ? 6.017 4.261 -6.979 1.00 95.75 82 MET A CA 1
ATOM 641 C C . MET A 1 82 ? 5.520 4.735 -5.601 1.00 95.75 82 MET A C 1
ATOM 643 O O . MET A 1 82 ? 4.446 4.279 -5.193 1.00 95.75 82 MET A O 1
ATOM 647 N N . PRO A 1 83 ? 6.173 5.689 -4.902 1.00 96.00 83 PRO A N 1
ATOM 648 C CA . PRO A 1 83 ? 5.647 6.208 -3.638 1.00 96.00 83 PRO A CA 1
ATOM 649 C C . PRO A 1 83 ? 4.259 6.847 -3.776 1.00 96.00 83 PRO A C 1
ATOM 651 O O . PRO A 1 83 ? 3.400 6.684 -2.910 1.00 96.00 83 PRO A O 1
ATOM 654 N N . PHE A 1 84 ? 4.009 7.538 -4.891 1.00 95.12 84 PHE A N 1
ATOM 655 C CA . PHE A 1 84 ? 2.720 8.170 -5.164 1.00 95.12 84 PHE A CA 1
ATOM 656 C C . PHE A 1 84 ? 1.670 7.134 -5.564 1.00 95.12 84 PHE A C 1
ATOM 658 O O . PHE A 1 84 ? 0.597 7.103 -4.969 1.00 95.12 84 PHE A O 1
ATOM 665 N N . ARG A 1 85 ? 2.008 6.223 -6.487 1.00 95.25 85 ARG A N 1
ATOM 666 C CA . ARG A 1 85 ? 1.088 5.166 -6.940 1.00 95.25 85 ARG A CA 1
ATOM 667 C C . ARG A 1 85 ? 0.650 4.249 -5.804 1.00 95.25 85 ARG A C 1
ATOM 669 O O . ARG A 1 85 ? -0.536 3.975 -5.660 1.00 95.25 85 ARG A O 1
ATOM 676 N N . SER A 1 86 ? 1.592 3.790 -4.983 1.00 97.12 86 SER A N 1
ATOM 677 C CA . SER A 1 86 ? 1.270 2.964 -3.812 1.00 97.12 86 SER A CA 1
ATOM 678 C C . SER A 1 86 ? 0.398 3.723 -2.810 1.00 97.12 86 SER A C 1
ATOM 680 O O . SER A 1 86 ? -0.587 3.172 -2.327 1.00 97.12 86 SER A O 1
ATOM 682 N N . SER A 1 87 ? 0.674 5.012 -2.576 1.00 97.44 87 SER A N 1
ATOM 683 C CA . SER A 1 87 ? -0.183 5.865 -1.744 1.00 97.44 87 SER A CA 1
ATOM 684 C C . SER A 1 87 ? -1.607 5.963 -2.296 1.00 97.44 87 SER A C 1
ATOM 686 O O . SER A 1 87 ? -2.559 5.883 -1.525 1.00 97.44 87 SER A O 1
ATOM 688 N N . GLU A 1 88 ? -1.781 6.141 -3.607 1.00 97.50 88 GLU A N 1
ATOM 689 C CA . GLU A 1 88 ? -3.108 6.189 -4.235 1.00 97.50 88 GLU A CA 1
ATOM 690 C C . GLU A 1 88 ? -3.865 4.866 -4.081 1.00 97.50 88 GLU A C 1
ATOM 692 O O . GLU A 1 88 ? -5.025 4.886 -3.673 1.00 97.50 88 GLU A O 1
ATOM 697 N N . ILE A 1 89 ? -3.205 3.730 -4.330 1.00 98.00 89 ILE A N 1
ATOM 698 C CA . ILE A 1 89 ? -3.794 2.390 -4.181 1.00 98.00 89 ILE A CA 1
ATOM 699 C C . ILE A 1 89 ? -4.279 2.172 -2.742 1.00 98.00 89 ILE A C 1
ATOM 701 O O . ILE A 1 89 ? -5.442 1.838 -2.522 1.00 98.00 89 ILE A O 1
ATOM 705 N N . PHE A 1 90 ? -3.425 2.424 -1.747 1.00 98.38 90 PHE A N 1
ATOM 706 C CA . PHE A 1 90 ? -3.809 2.223 -0.349 1.00 98.38 90 PHE A CA 1
ATOM 707 C C . PHE A 1 90 ? -4.872 3.215 0.118 1.00 98.38 90 PHE A C 1
ATOM 709 O O . PHE A 1 90 ? -5.761 2.841 0.873 1.00 98.38 90 PHE A O 1
ATOM 716 N N . ARG A 1 91 ? -4.844 4.472 -0.341 1.00 98.06 91 ARG A N 1
ATOM 717 C CA . ARG A 1 91 ? -5.893 5.449 -0.001 1.00 98.06 91 ARG A CA 1
ATOM 718 C C . ARG A 1 91 ? -7.246 5.077 -0.593 1.00 98.06 91 ARG A C 1
ATOM 720 O O . ARG A 1 91 ? -8.257 5.300 0.066 1.00 98.06 91 ARG A O 1
ATOM 727 N N . GLN A 1 92 ? -7.270 4.522 -1.805 1.00 98.06 92 GLN A N 1
ATOM 728 C CA . GLN A 1 92 ? -8.497 3.989 -2.392 1.00 98.06 92 GLN A CA 1
ATOM 729 C C . GLN A 1 92 ? -9.054 2.859 -1.528 1.00 98.06 92 GLN A C 1
ATOM 731 O O . GLN A 1 92 ? -10.225 2.921 -1.169 1.00 98.06 92 GLN A O 1
ATOM 736 N N . GLU A 1 93 ? -8.216 1.910 -1.107 1.00 98.12 93 GLU A N 1
ATOM 737 C CA . GLU A 1 93 ? -8.626 0.840 -0.191 1.00 98.12 93 GLU A CA 1
ATOM 738 C C . GLU A 1 93 ? -9.163 1.398 1.136 1.00 98.12 93 GLU A C 1
ATOM 740 O O . GLU A 1 93 ? -10.288 1.084 1.523 1.00 98.12 93 GLU A O 1
ATOM 745 N N . ILE A 1 94 ? -8.422 2.305 1.779 1.00 97.62 94 ILE A N 1
ATOM 746 C CA . ILE A 1 94 ? -8.819 2.952 3.042 1.00 97.62 94 ILE A CA 1
ATOM 747 C C . ILE A 1 94 ? -10.175 3.654 2.917 1.00 97.62 94 ILE A C 1
ATOM 749 O O . ILE A 1 94 ? -10.988 3.604 3.836 1.00 97.62 94 ILE A O 1
ATOM 753 N N . SER A 1 95 ? -10.455 4.289 1.775 1.00 97.31 95 SER A N 1
ATOM 754 C CA . SER A 1 95 ? -11.731 4.978 1.548 1.00 97.31 95 SER A CA 1
ATOM 755 C C . SER A 1 95 ? -12.954 4.052 1.552 1.00 97.31 95 SER A C 1
ATOM 757 O O . SER A 1 95 ? -14.078 4.533 1.685 1.00 97.31 95 SER A O 1
ATOM 759 N N . THR A 1 96 ? -12.749 2.736 1.431 1.00 97.69 96 THR A N 1
ATOM 760 C CA . THR A 1 96 ? -13.824 1.733 1.467 1.00 97.69 96 THR A CA 1
ATOM 761 C C . THR A 1 96 ? -14.135 1.226 2.873 1.00 97.69 96 THR A C 1
ATOM 763 O O . THR A 1 96 ? -15.109 0.495 3.056 1.00 97.69 96 THR A O 1
ATOM 766 N N . TRP A 1 97 ? -13.315 1.576 3.868 1.00 97.69 97 TRP A N 1
ATOM 767 C CA . TRP A 1 97 ? -13.431 1.019 5.209 1.00 97.69 97 TRP A CA 1
ATOM 768 C C . TRP A 1 97 ? -14.645 1.552 5.946 1.00 97.69 97 TRP A C 1
ATOM 770 O O . TRP A 1 97 ? -14.943 2.747 5.960 1.00 97.69 97 TRP A O 1
ATOM 780 N N . THR A 1 98 ? -15.326 0.639 6.625 1.00 97.19 98 THR A N 1
ATOM 781 C CA . THR A 1 98 ? -16.397 0.974 7.554 1.00 97.19 98 THR A CA 1
ATOM 782 C C . THR A 1 98 ? -15.838 1.135 8.971 1.00 97.19 98 THR A C 1
ATOM 784 O O . THR A 1 98 ? -14.779 0.585 9.290 1.00 97.19 98 THR A O 1
ATOM 787 N N . PRO A 1 99 ? -16.565 1.802 9.886 1.00 95.88 99 PRO A N 1
ATOM 788 C CA . PRO A 1 99 ? -16.177 1.843 11.297 1.00 95.88 99 PRO A CA 1
ATOM 789 C C . PRO A 1 99 ? -16.001 0.449 11.919 1.00 95.88 99 PRO A C 1
ATOM 791 O O . PRO A 1 99 ? -15.174 0.270 12.806 1.00 95.88 99 PRO A O 1
ATOM 794 N N . ALA A 1 100 ? -16.753 -0.549 11.439 1.00 96.38 100 ALA A N 1
ATOM 795 C CA . ALA A 1 100 ? -16.644 -1.926 11.906 1.00 96.38 100 ALA A CA 1
ATOM 796 C C . ALA A 1 100 ? -15.355 -2.618 11.438 1.00 96.38 100 ALA A C 1
ATOM 798 O O . ALA A 1 100 ? -14.866 -3.494 12.144 1.00 96.38 100 ALA A O 1
ATOM 799 N N . ASP A 1 101 ? -14.807 -2.241 10.279 1.00 96.94 101 ASP A N 1
ATOM 800 C CA . ASP A 1 101 ? -13.508 -2.742 9.820 1.00 96.94 101 ASP A CA 1
ATOM 801 C C . ASP A 1 101 ? -12.386 -2.184 10.703 1.00 96.94 101 ASP A C 1
ATOM 803 O O . ASP A 1 101 ? -11.568 -2.940 11.219 1.00 96.94 101 ASP A O 1
ATOM 807 N N . ILE A 1 102 ? -12.415 -0.872 10.961 1.00 96.44 102 ILE A N 1
ATOM 808 C CA . ILE A 1 102 ? -11.425 -0.174 11.794 1.00 96.44 102 ILE A CA 1
ATOM 809 C C . ILE A 1 102 ? -11.453 -0.694 13.240 1.00 96.44 102 ILE A C 1
ATOM 811 O O . ILE A 1 102 ? -10.406 -0.950 13.826 1.00 96.44 102 ILE A O 1
ATOM 815 N N . ALA A 1 103 ? -12.643 -0.912 13.808 1.00 94.81 103 ALA A N 1
ATOM 816 C CA . ALA A 1 103 ? -12.809 -1.362 15.193 1.00 94.81 103 ALA A CA 1
ATOM 817 C C . ALA A 1 103 ? -12.268 -2.778 15.479 1.00 94.81 103 ALA A C 1
ATOM 819 O O . ALA A 1 103 ? -12.188 -3.172 16.642 1.00 94.81 103 ALA A O 1
ATOM 820 N N . ARG A 1 104 ? -11.921 -3.562 14.449 1.00 94.06 104 ARG A N 1
ATOM 821 C CA . ARG A 1 104 ? -11.290 -4.884 14.615 1.00 94.06 104 ARG A CA 1
ATOM 822 C C . ARG A 1 104 ? -9.796 -4.796 14.917 1.00 94.06 104 ARG A C 1
ATOM 824 O O . ARG A 1 104 ? -9.232 -5.783 15.382 1.00 94.06 104 ARG A O 1
ATOM 831 N N . VAL A 1 105 ? -9.169 -3.652 14.650 1.00 95.88 105 VAL A N 1
ATOM 832 C CA . VAL A 1 105 ? -7.743 -3.438 14.905 1.00 95.88 105 VAL A CA 1
ATOM 833 C C . VAL A 1 105 ? -7.516 -3.267 16.401 1.00 95.88 105 VAL A C 1
ATOM 835 O O . VAL A 1 105 ? -8.108 -2.395 17.034 1.00 95.88 105 VAL A O 1
ATOM 838 N N . VAL A 1 106 ? -6.659 -4.114 16.966 1.00 92.94 106 VAL A N 1
ATOM 839 C CA . VAL A 1 106 ? -6.359 -4.138 18.408 1.00 92.94 106 VAL A CA 1
ATOM 840 C C . VAL A 1 106 ? -4.863 -4.123 18.711 1.00 92.94 106 VAL A C 1
ATOM 842 O O . VAL A 1 106 ? -4.479 -3.947 19.866 1.00 92.94 106 VAL A O 1
ATOM 845 N N . ASP A 1 107 ? -4.012 -4.320 17.705 1.00 94.56 107 ASP A N 1
ATOM 846 C CA . ASP A 1 107 ? -2.566 -4.261 17.864 1.00 94.56 107 ASP A CA 1
ATOM 847 C C . ASP A 1 107 ? -2.067 -2.807 17.904 1.00 94.56 107 ASP A C 1
ATOM 849 O O . ASP A 1 107 ? -2.650 -1.897 17.311 1.00 94.56 107 ASP A O 1
ATOM 853 N N . ALA A 1 108 ? -0.985 -2.582 18.651 1.00 95.50 108 ALA A N 1
ATOM 854 C CA . ALA A 1 108 ? -0.491 -1.239 18.938 1.00 95.50 108 ALA A CA 1
ATOM 855 C C . ALA A 1 108 ? 0.009 -0.506 17.683 1.00 95.50 108 ALA A C 1
ATOM 857 O O . ALA A 1 108 ? -0.213 0.699 17.552 1.00 95.50 108 ALA A O 1
ATOM 858 N N . ASP A 1 109 ? 0.653 -1.222 16.760 1.00 95.06 109 ASP A N 1
ATOM 859 C CA . ASP A 1 109 ? 1.206 -0.638 15.537 1.00 95.06 109 ASP A CA 1
ATOM 860 C C . ASP A 1 109 ? 0.093 -0.230 14.565 1.00 95.06 109 ASP A C 1
ATOM 862 O O . ASP A 1 109 ? 0.119 0.878 14.023 1.00 95.06 109 ASP A O 1
ATOM 866 N N . GLY A 1 110 ? -0.931 -1.072 14.412 1.00 95.62 110 GLY A N 1
ATOM 867 C CA . GLY A 1 110 ? -2.143 -0.777 13.660 1.00 95.62 110 GLY A CA 1
ATOM 868 C C . GLY A 1 110 ? -2.904 0.418 14.230 1.00 95.62 110 GLY A C 1
ATOM 869 O O . GLY A 1 110 ? -3.221 1.350 13.490 1.00 95.62 110 GLY A O 1
ATOM 870 N N . LEU A 1 111 ? -3.139 0.456 15.547 1.00 96.69 111 LEU A N 1
ATOM 871 C CA . LEU A 1 111 ? -3.802 1.593 16.202 1.00 96.69 111 LEU A CA 1
ATOM 872 C C . LEU A 1 111 ? -3.011 2.896 16.033 1.00 96.69 111 LEU A C 1
ATOM 874 O O . LEU A 1 111 ? -3.592 3.929 15.695 1.00 96.69 111 LEU A O 1
ATOM 878 N N . LYS A 1 112 ? -1.684 2.847 16.194 1.00 96.69 112 LYS A N 1
ATOM 879 C CA . LYS A 1 112 ? -0.803 3.993 15.941 1.00 96.69 112 LYS A CA 1
ATOM 880 C C . LYS A 1 112 ? -0.908 4.462 14.489 1.00 96.69 112 LYS A C 1
ATOM 882 O O . LYS A 1 112 ? -1.082 5.656 14.250 1.00 96.69 112 LYS A O 1
ATOM 887 N N . ALA A 1 113 ? -0.857 3.547 13.523 1.00 96.50 113 ALA A N 1
ATOM 888 C CA . ALA A 1 113 ? -0.977 3.879 12.106 1.00 96.50 113 ALA A CA 1
ATOM 889 C C . ALA A 1 113 ? -2.339 4.513 11.774 1.00 96.50 113 ALA A C 1
ATOM 891 O O . ALA A 1 113 ? -2.396 5.511 11.055 1.00 96.50 113 ALA A O 1
ATOM 892 N N . LEU A 1 114 ? -3.434 3.991 12.337 1.00 96.88 114 LEU A N 1
ATOM 893 C CA . LEU A 1 114 ? -4.773 4.565 12.184 1.00 96.88 114 LEU A CA 1
ATOM 894 C C . LEU A 1 114 ? -4.873 5.972 12.795 1.00 96.88 114 LEU A C 1
ATOM 896 O O . LEU A 1 114 ? -5.474 6.858 12.182 1.00 96.88 114 LEU A O 1
ATOM 900 N N . ALA A 1 115 ? -4.264 6.203 13.962 1.00 96.44 115 ALA A N 1
ATOM 901 C CA . ALA A 1 115 ? -4.227 7.516 14.607 1.00 96.44 115 ALA A CA 1
ATOM 902 C C . ALA A 1 115 ? -3.410 8.529 13.785 1.00 96.44 115 ALA A C 1
ATOM 904 O O . ALA A 1 115 ? -3.859 9.652 13.556 1.00 96.44 115 ALA A O 1
ATOM 905 N N . GLU A 1 116 ? -2.253 8.125 13.250 1.00 95.62 116 GLU A N 1
ATOM 906 C CA . GLU A 1 116 ? -1.439 8.953 12.345 1.00 95.62 116 GLU A CA 1
ATOM 907 C C . GLU A 1 116 ? -2.154 9.296 11.027 1.00 95.62 116 GLU A C 1
ATOM 909 O O . GLU A 1 116 ? -1.836 10.301 10.385 1.00 95.62 116 GLU A O 1
ATOM 914 N N . LEU A 1 117 ? -3.113 8.466 10.607 1.00 94.94 117 LEU A N 1
ATOM 915 C CA . LEU A 1 117 ? -3.985 8.719 9.459 1.00 94.94 117 LEU A CA 1
ATOM 916 C C . LEU A 1 117 ? -5.240 9.532 9.817 1.00 94.94 117 LEU A C 1
ATOM 918 O O . LEU A 1 117 ? -5.985 9.908 8.913 1.00 94.94 117 LEU A O 1
ATOM 922 N N . GLY A 1 118 ? -5.474 9.821 11.102 1.00 94.81 118 GLY A N 1
ATOM 923 C CA . GLY A 1 118 ? -6.659 10.535 11.585 1.00 94.81 118 GLY A CA 1
ATOM 924 C C . GLY A 1 118 ? -7.954 9.720 11.510 1.00 94.81 118 GLY A C 1
ATOM 925 O O . GLY A 1 118 ? -9.035 10.302 11.488 1.00 94.81 118 GLY A O 1
ATOM 926 N N . LEU A 1 119 ? -7.854 8.388 11.436 1.00 93.75 119 LEU A N 1
ATOM 927 C CA . LEU A 1 119 ? -9.001 7.475 11.341 1.00 93.75 119 LEU A CA 1
ATOM 928 C C . LEU A 1 119 ? -9.563 7.085 12.713 1.00 93.75 119 LEU A C 1
ATOM 930 O O . LEU A 1 119 ? -10.724 6.695 12.819 1.00 93.75 119 LEU A O 1
ATOM 934 N N . VAL A 1 120 ? -8.747 7.209 13.758 1.00 93.38 120 VAL A N 1
ATOM 935 C CA . VAL A 1 120 ? -9.133 7.023 15.159 1.00 93.38 120 VAL A CA 1
ATOM 936 C C . VAL A 1 120 ? -8.518 8.130 16.009 1.00 93.38 120 VAL A C 1
ATOM 938 O O . VAL A 1 120 ? -7.556 8.783 15.600 1.00 93.38 120 VAL A O 1
ATOM 941 N N . SER A 1 121 ? -9.090 8.367 17.187 1.00 82.88 121 SER A N 1
ATOM 942 C CA . SER A 1 121 ? -8.483 9.262 18.173 1.00 82.88 121 SER A CA 1
ATOM 943 C C . SER A 1 121 ? -7.293 8.577 18.869 1.00 82.88 121 SER A C 1
ATOM 945 O O . SER A 1 121 ? -7.350 7.357 19.034 1.00 82.88 121 SER A O 1
ATOM 947 N N . PRO A 1 122 ? -6.243 9.332 19.252 1.00 64.25 122 PRO A N 1
ATOM 948 C CA . PRO A 1 122 ? -5.115 8.813 20.030 1.00 64.25 122 PRO A CA 1
ATOM 949 C C . PRO A 1 122 ? -5.516 8.292 21.413 1.00 64.25 122 PRO A C 1
ATOM 951 O O . PRO A 1 122 ? -6.497 8.826 21.984 1.00 64.25 122 PRO A O 1
#